Protein AF-A0AAX2ID10-F1 (afdb_monomer)

pLDDT: mean 86.65, std 12.14, range [36.0, 98.06]

Organism: Capnocytophaga sputigena (NCBI:txid1019)

InterPro domains:
  IPR000415 Nitroreductase-like [G3DSA:3.40.109.10] (3-122)

Foldseek 3Di:
DFDPFDWDDPDPFKIKTKGFPPDPVLVVVLVVVLVVLQVQLVDPVSVVVLLVQEQQAPVSCVVPVGGHYLVVVVFPRDPNVVRVVVVNVCSHSVNVSVVVVVVSVPDGMDMDMDGPDDDDDD

Structure (mmCIF, N/CA/C/O backbone):
data_AF-A0AAX2ID10-F1
#
_entry.id   AF-A0AAX2ID10-F1
#
loop_
_atom_site.group_PDB
_atom_site.id
_atom_site.type_symbol
_atom_site.label_atom_id
_atom_site.label_alt_id
_atom_site.label_comp_id
_atom_site.label_asym_id
_atom_site.label_entity_id
_atom_site.label_seq_id
_atom_site.pdbx_PDB_ins_code
_atom_site.Cartn_x
_atom_site.Cartn_y
_atom_site.Cartn_z
_atom_site.occupancy
_atom_site.B_iso_or_equiv
_atom_site.auth_seq_id
_atom_site.auth_comp_id
_atom_site.auth_asym_id
_atom_site.auth_atom_id
_atom_site.pdbx_PDB_model_num
ATOM 1 N N . MET A 1 1 ? -11.962 16.177 22.126 1.00 36.00 1 MET A N 1
ATOM 2 C CA . MET A 1 1 ? -13.038 15.169 22.235 1.00 36.00 1 MET A CA 1
ATOM 3 C C . MET A 1 1 ? -12.657 14.002 21.342 1.00 36.00 1 MET A C 1
ATOM 5 O O . MET A 1 1 ? -12.476 14.224 20.152 1.00 36.00 1 MET A O 1
ATOM 9 N N . ALA A 1 2 ? -12.429 12.812 21.900 1.00 39.62 2 ALA A N 1
ATOM 10 C CA . ALA A 1 2 ? -12.163 11.623 21.094 1.00 39.62 2 ALA A CA 1
ATOM 11 C C . ALA A 1 2 ? -13.463 11.238 20.380 1.00 39.62 2 ALA A C 1
ATOM 13 O O . ALA A 1 2 ? -14.462 10.961 21.042 1.00 39.62 2 ALA A O 1
ATOM 14 N N . LYS A 1 3 ? -13.475 11.294 19.046 1.00 45.62 3 LYS A N 1
ATOM 15 C CA . LYS A 1 3 ? -14.584 10.756 18.261 1.00 45.62 3 LYS A CA 1
ATOM 16 C C . LYS A 1 3 ? -14.612 9.246 18.495 1.00 45.62 3 LYS A C 1
ATOM 18 O O . LYS A 1 3 ? -13.639 8.549 18.214 1.00 45.62 3 LYS A O 1
ATOM 23 N N . THR A 1 4 ? -15.703 8.797 19.100 1.00 48.56 4 THR A N 1
ATOM 24 C CA . THR A 1 4 ? -16.066 7.400 19.326 1.00 48.56 4 THR A CA 1
ATOM 25 C C . THR A 1 4 ? -15.941 6.602 18.030 1.00 48.56 4 THR A C 1
ATOM 27 O O . THR A 1 4 ? -16.237 7.121 16.957 1.00 48.56 4 THR A O 1
ATOM 30 N N . ILE A 1 5 ? -15.510 5.344 18.138 1.00 56.44 5 ILE A N 1
ATOM 31 C CA . ILE A 1 5 ? -15.502 4.379 17.034 1.00 56.44 5 ILE A CA 1
ATOM 32 C C . ILE A 1 5 ? -16.945 4.231 16.538 1.00 56.44 5 ILE A C 1
ATOM 34 O O . ILE A 1 5 ? -17.758 3.566 17.180 1.00 56.44 5 ILE A O 1
ATOM 38 N N . SER A 1 6 ? -17.279 4.867 15.419 1.00 64.88 6 SER A N 1
ATOM 39 C CA . SER A 1 6 ? -18.551 4.632 14.744 1.00 64.88 6 SER A CA 1
ATOM 40 C C . SER A 1 6 ? -18.447 3.305 14.006 1.00 64.88 6 SER A C 1
ATOM 42 O O . SER A 1 6 ? -17.541 3.113 13.194 1.00 64.88 6 SER A O 1
ATOM 44 N N . THR A 1 7 ? -19.339 2.374 14.341 1.00 66.44 7 THR A N 1
ATOM 45 C CA . THR A 1 7 ? -19.489 1.112 13.614 1.00 66.44 7 THR A CA 1
ATOM 46 C C . THR A 1 7 ? -20.769 1.195 12.807 1.00 66.44 7 THR A C 1
ATOM 48 O O . THR A 1 7 ? -21.854 1.257 13.383 1.00 66.44 7 THR A O 1
ATOM 51 N N . GLU A 1 8 ? -20.642 1.186 11.488 1.00 73.75 8 GLU A N 1
ATOM 52 C CA . GLU A 1 8 ? -21.786 1.169 10.582 1.00 73.75 8 GLU A CA 1
ATOM 53 C C . GLU A 1 8 ? -21.832 -0.166 9.843 1.00 73.75 8 GLU A C 1
ATOM 55 O O . GLU A 1 8 ? -20.819 -0.688 9.367 1.00 73.75 8 GLU A O 1
ATOM 60 N N . LYS A 1 9 ? -23.025 -0.757 9.785 1.00 68.12 9 LYS A N 1
ATOM 61 C CA . LYS A 1 9 ? -23.273 -1.973 9.016 1.00 68.12 9 LYS A CA 1
ATOM 62 C C . LYS A 1 9 ? -23.565 -1.562 7.574 1.00 68.12 9 LYS A C 1
ATOM 64 O O . LYS A 1 9 ? -24.573 -0.904 7.341 1.00 68.12 9 LYS A O 1
ATOM 69 N N . ILE A 1 10 ? -22.696 -1.940 6.634 1.00 68.50 10 ILE A N 1
ATOM 70 C CA . ILE A 1 10 ? -22.906 -1.658 5.201 1.00 68.50 10 ILE A CA 1
ATOM 71 C C . ILE A 1 10 ? -23.783 -2.756 4.582 1.00 68.50 10 ILE A C 1
ATOM 73 O O . ILE A 1 10 ? -24.742 -2.464 3.879 1.00 68.50 10 ILE A O 1
ATOM 77 N N . GLU A 1 11 ? -23.494 -4.023 4.900 1.00 73.12 11 GLU A N 1
ATOM 78 C CA . GLU A 1 11 ? -24.231 -5.208 4.435 1.00 73.12 11 GLU A CA 1
ATOM 79 C C . GLU A 1 11 ? -24.332 -6.258 5.556 1.00 73.12 11 GLU A C 1
ATOM 81 O O . GLU A 1 11 ? -23.768 -6.079 6.637 1.00 73.12 11 GLU A O 1
ATOM 86 N N . ALA A 1 12 ? -25.044 -7.372 5.325 1.00 76.19 12 ALA A N 1
ATOM 87 C CA . ALA A 1 12 ? -25.269 -8.423 6.327 1.00 76.19 12 ALA A CA 1
ATOM 88 C C . ALA A 1 12 ? -23.980 -8.868 7.052 1.00 76.19 12 ALA A C 1
ATOM 90 O O . ALA A 1 12 ? -24.004 -8.971 8.282 1.00 76.19 12 ALA A O 1
ATOM 91 N N . ASN A 1 13 ? -22.879 -9.007 6.302 1.00 85.12 13 ASN A N 1
ATOM 92 C CA . ASN A 1 13 ? -21.600 -9.568 6.754 1.00 85.12 13 ASN A CA 1
ATOM 93 C C . ASN A 1 13 ? -20.427 -8.574 6.683 1.00 85.12 13 ASN A C 1
ATOM 95 O O . ASN A 1 13 ? -19.285 -8.980 6.875 1.00 85.12 13 ASN A O 1
ATOM 99 N N . THR A 1 14 ? -20.683 -7.289 6.410 1.00 89.94 14 THR A N 1
ATOM 100 C CA . THR A 1 14 ? -19.633 -6.272 6.241 1.00 89.94 14 THR A CA 1
ATOM 101 C C . THR A 1 14 ? -19.819 -5.131 7.231 1.00 89.94 14 THR A C 1
ATOM 103 O O . THR A 1 14 ? -20.891 -4.521 7.304 1.00 89.94 14 THR A O 1
ATOM 106 N N . LYS A 1 15 ? -18.761 -4.821 7.983 1.00 91.00 15 LYS A N 1
ATOM 107 C CA . LYS A 1 15 ? -18.733 -3.725 8.959 1.00 91.00 15 LYS A CA 1
ATOM 108 C C . LYS A 1 15 ? -17.704 -2.682 8.561 1.00 91.00 15 LYS A C 1
ATOM 110 O O . LYS A 1 15 ? -16.613 -3.028 8.108 1.00 91.00 15 LYS A O 1
ATOM 115 N N . LEU A 1 16 ? -18.052 -1.423 8.790 1.00 93.06 16 LEU A N 1
ATOM 116 C CA . LEU A 1 16 ? -17.176 -0.276 8.629 1.00 93.06 16 LEU A CA 1
ATOM 117 C C . LEU A 1 16 ? -16.867 0.327 9.995 1.00 93.06 16 LEU A C 1
ATOM 119 O O . LEU A 1 16 ? -17.775 0.578 10.786 1.00 93.06 16 LEU A O 1
ATOM 123 N N . TYR A 1 17 ? -15.586 0.579 10.240 1.00 92.25 17 TYR A N 1
ATOM 124 C CA . TYR A 1 17 ? -15.080 1.244 11.432 1.00 92.25 17 TYR A CA 1
ATOM 125 C C . TYR A 1 17 ? -14.322 2.502 11.038 1.00 92.25 17 TYR A C 1
ATOM 127 O O . TYR A 1 17 ? -13.490 2.468 10.134 1.00 92.25 17 TYR A O 1
ATOM 135 N N . THR A 1 18 ? -14.564 3.600 11.746 1.00 93.62 18 THR A N 1
ATOM 136 C CA . THR A 1 18 ? -13.825 4.852 11.549 1.00 93.62 18 THR A CA 1
ATOM 137 C C . THR A 1 18 ? -12.968 5.177 12.764 1.00 93.62 18 THR A C 1
ATOM 139 O O . THR A 1 18 ? -13.467 5.184 13.892 1.00 93.62 18 THR A O 1
ATOM 142 N N . PHE A 1 19 ? -11.703 5.518 12.536 1.00 93.62 19 PHE A N 1
ATOM 143 C CA . PHE A 1 19 ? -10.751 5.900 13.574 1.00 93.62 19 PHE A CA 1
ATOM 144 C C . PHE A 1 19 ? -10.219 7.295 13.294 1.00 93.62 19 PHE A C 1
ATOM 146 O O . PHE A 1 19 ? -9.476 7.497 12.335 1.00 93.62 19 PHE A O 1
ATOM 153 N N . SER A 1 20 ? -10.561 8.258 14.144 1.00 94.00 20 SER A N 1
ATOM 154 C CA . SER A 1 20 ? -10.024 9.609 14.012 1.00 94.00 20 SER A CA 1
ATOM 155 C C . SER A 1 20 ? -8.551 9.669 14.402 1.00 94.00 20 SER A C 1
ATOM 157 O O . SER A 1 20 ? -8.085 8.960 15.308 1.00 94.00 20 SER A O 1
ATOM 159 N N . LYS A 1 21 ? -7.820 10.561 13.732 1.00 94.56 21 LYS A N 1
ATOM 160 C CA . LYS A 1 21 ? -6.420 10.863 14.022 1.00 94.56 21 LYS A CA 1
ATOM 161 C C . LYS A 1 21 ? -6.231 11.214 15.500 1.00 94.56 21 LYS A C 1
ATOM 163 O O . LYS A 1 21 ? -6.988 11.995 16.074 1.00 94.56 21 LYS A O 1
ATOM 168 N N . GLY A 1 22 ? -5.194 10.637 16.104 1.00 93.00 22 GLY A N 1
ATOM 169 C CA . GLY A 1 22 ? -4.872 10.797 17.526 1.00 93.00 22 GLY A CA 1
ATOM 170 C C . GLY A 1 22 ? -5.520 9.760 18.448 1.00 93.00 22 GLY A C 1
ATOM 171 O O . GLY A 1 22 ? -5.185 9.720 19.628 1.00 93.00 22 GLY A O 1
ATOM 172 N N . SER A 1 23 ? -6.408 8.899 17.940 1.00 94.38 23 SER A N 1
ATOM 173 C CA . SER A 1 23 ? -6.858 7.724 18.694 1.00 94.38 23 SER A CA 1
ATOM 174 C C . SER A 1 23 ? -5.761 6.646 18.760 1.00 94.38 23 SER A C 1
ATOM 176 O O . SER A 1 23 ? -4.982 6.516 17.811 1.00 94.38 23 SER A O 1
ATOM 178 N N . PRO A 1 24 ? -5.711 5.818 19.823 1.00 93.81 24 PRO A N 1
ATOM 179 C CA . PRO A 1 24 ? -4.771 4.696 19.893 1.00 93.81 24 PRO A CA 1
ATOM 180 C C . PRO A 1 24 ? -4.890 3.723 18.710 1.00 93.81 24 PRO A C 1
ATOM 182 O O . PRO A 1 24 ? -3.881 3.229 18.218 1.00 93.81 24 PRO A O 1
ATOM 185 N N . LEU A 1 25 ? -6.110 3.492 18.206 1.00 93.38 25 LEU A N 1
ATOM 186 C CA . LEU A 1 25 ? -6.341 2.593 17.070 1.00 93.38 25 LEU A CA 1
ATOM 187 C C . LEU A 1 25 ? -5.858 3.171 15.738 1.00 93.38 25 LEU A C 1
ATOM 189 O O . LEU A 1 25 ? -5.364 2.415 14.909 1.00 93.38 25 LEU A O 1
ATOM 193 N N . PHE A 1 26 ? -5.917 4.492 15.540 1.00 96.25 26 PHE A N 1
ATOM 194 C CA . PHE A 1 26 ? -5.300 5.126 14.370 1.00 96.25 26 PHE A CA 1
ATOM 195 C C . PHE A 1 26 ? -3.786 4.864 14.337 1.00 96.25 26 PHE A C 1
ATOM 197 O O . PHE A 1 26 ? -3.236 4.508 13.295 1.00 96.25 26 PHE A O 1
ATOM 204 N N . SER A 1 27 ? -3.109 4.993 15.484 1.00 95.94 27 SER A N 1
ATOM 205 C CA . SER A 1 27 ? -1.675 4.698 15.597 1.00 95.94 27 SER A CA 1
ATOM 206 C C . SER A 1 27 ? -1.380 3.213 15.376 1.00 95.94 27 SER A C 1
ATOM 208 O O . SER A 1 27 ? -0.508 2.887 14.577 1.00 95.94 27 SER A O 1
ATOM 210 N N . ALA A 1 28 ? -2.155 2.317 15.996 1.00 96.31 28 ALA A N 1
ATOM 211 C CA . ALA A 1 28 ? -1.988 0.873 15.829 1.00 96.31 28 ALA A CA 1
ATOM 212 C C . ALA A 1 28 ? -2.168 0.429 14.365 1.00 96.31 28 ALA A C 1
ATOM 214 O O . ALA A 1 28 ? -1.371 -0.348 13.845 1.00 96.31 28 ALA A O 1
ATOM 215 N N . LEU A 1 29 ? -3.173 0.967 13.664 1.00 96.62 29 LEU A N 1
ATOM 216 C CA . LEU A 1 29 ? -3.365 0.702 12.236 1.00 96.62 29 LEU A CA 1
ATOM 217 C C . LEU A 1 29 ? -2.238 1.289 11.387 1.00 96.62 29 LEU A C 1
ATOM 219 O O . LEU A 1 29 ? -1.802 0.652 10.433 1.00 96.62 29 LEU A O 1
ATOM 223 N N . THR A 1 30 ? -1.729 2.471 11.741 1.00 97.62 30 THR A N 1
ATOM 224 C CA . THR A 1 30 ? -0.559 3.049 11.066 1.00 97.62 30 THR A CA 1
ATOM 225 C C . THR A 1 30 ? 0.639 2.106 11.171 1.00 97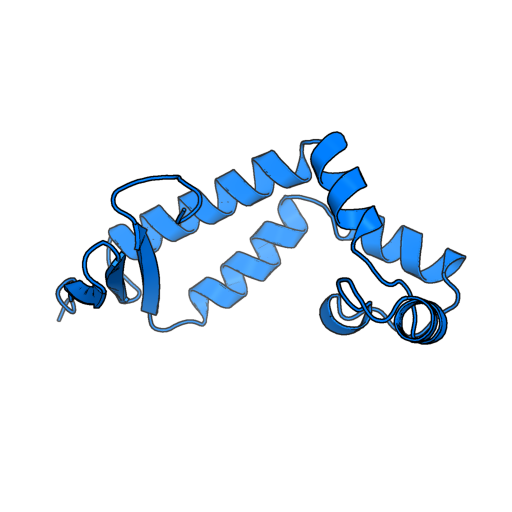.62 30 THR A C 1
ATOM 227 O O . THR A 1 30 ? 1.266 1.805 10.158 1.00 97.62 30 THR A O 1
ATOM 230 N N . GLU A 1 31 ? 0.936 1.594 12.367 1.00 97.75 31 GLU A N 1
ATOM 231 C CA . GLU A 1 31 ? 2.021 0.633 12.594 1.00 97.75 31 GLU A CA 1
ATOM 232 C C . GLU A 1 31 ? 1.812 -0.669 11.816 1.00 97.75 31 GLU A C 1
ATOM 234 O O . GLU A 1 31 ? 2.744 -1.139 11.162 1.00 97.75 31 GLU A O 1
ATOM 239 N N . ALA A 1 32 ? 0.589 -1.206 11.808 1.00 97.50 32 ALA A N 1
ATOM 240 C CA . ALA A 1 32 ? 0.246 -2.394 11.031 1.00 97.50 32 ALA A CA 1
ATOM 241 C C . ALA A 1 32 ? 0.496 -2.190 9.525 1.00 97.50 32 ALA A C 1
ATOM 243 O O . ALA A 1 32 ? 1.094 -3.053 8.881 1.00 97.50 32 ALA A O 1
ATOM 244 N N . VAL A 1 33 ? 0.132 -1.027 8.966 1.00 97.25 33 VAL A N 1
ATOM 245 C CA . VAL A 1 33 ? 0.436 -0.685 7.563 1.00 97.25 33 VAL A CA 1
ATOM 246 C C . VAL A 1 33 ? 1.950 -0.624 7.330 1.00 97.25 33 VAL A C 1
ATOM 248 O O . VAL A 1 33 ? 2.437 -1.169 6.340 1.00 97.25 33 VAL A O 1
ATOM 251 N N . MET A 1 34 ? 2.722 -0.022 8.245 1.00 97.88 34 MET A N 1
ATOM 252 C CA . MET A 1 34 ? 4.186 0.046 8.110 1.00 97.88 34 MET A CA 1
ATOM 253 C C . MET A 1 34 ? 4.848 -1.338 8.151 1.00 97.88 34 MET A C 1
ATOM 255 O O . MET A 1 34 ? 5.809 -1.580 7.414 1.00 97.88 34 MET A O 1
ATOM 259 N N . GLN A 1 35 ? 4.346 -2.240 8.997 1.00 98.06 35 GLN A N 1
ATOM 260 C CA . GLN A 1 35 ? 4.820 -3.621 9.093 1.00 98.06 35 GLN A CA 1
ATOM 261 C C . GLN A 1 35 ? 4.453 -4.427 7.841 1.00 98.06 35 GLN A C 1
ATOM 263 O O . GLN A 1 35 ? 5.316 -5.106 7.285 1.00 98.06 35 GLN A O 1
ATOM 268 N N . GLY A 1 36 ? 3.217 -4.298 7.349 1.00 97.19 36 GLY A N 1
ATOM 269 C CA . GLY A 1 36 ? 2.766 -4.946 6.115 1.00 97.19 36 GLY A CA 1
ATOM 270 C C . GLY A 1 36 ? 3.599 -4.527 4.903 1.00 97.19 36 GLY A C 1
ATOM 271 O O . GLY A 1 36 ? 4.111 -5.377 4.176 1.00 97.19 36 GLY A O 1
ATOM 272 N N . ASN A 1 37 ? 3.844 -3.224 4.750 1.00 96.69 37 ASN A N 1
ATOM 273 C CA . ASN A 1 37 ? 4.734 -2.687 3.722 1.00 96.69 37 ASN A CA 1
ATOM 274 C C . ASN A 1 37 ? 6.161 -3.256 3.824 1.00 96.69 37 ASN A C 1
ATOM 276 O O . ASN A 1 37 ? 6.782 -3.553 2.803 1.00 96.69 37 ASN A O 1
ATOM 280 N N . ALA A 1 38 ? 6.701 -3.405 5.039 1.00 96.38 38 ALA A N 1
ATOM 281 C CA . ALA A 1 38 ? 8.030 -3.979 5.242 1.00 96.38 38 ALA A CA 1
ATOM 282 C C . ALA A 1 38 ? 8.084 -5.462 4.849 1.00 96.38 38 ALA A C 1
ATOM 284 O O . ALA A 1 38 ? 9.009 -5.859 4.141 1.00 96.38 38 ALA A O 1
ATOM 285 N N . ALA A 1 39 ? 7.076 -6.248 5.238 1.00 97.00 39 ALA A N 1
ATOM 286 C CA . ALA A 1 39 ? 6.959 -7.656 4.867 1.00 97.00 39 ALA A CA 1
ATOM 287 C C . ALA A 1 39 ? 6.837 -7.830 3.342 1.00 97.00 39 ALA A C 1
ATOM 289 O O . ALA A 1 39 ? 7.605 -8.573 2.737 1.00 97.00 39 ALA A O 1
ATOM 290 N N . GLN A 1 40 ? 5.941 -7.075 2.703 1.00 95.94 40 GLN A N 1
ATOM 291 C CA . GLN A 1 40 ? 5.715 -7.124 1.256 1.00 95.94 40 GLN A CA 1
ATOM 292 C C . GLN A 1 40 ? 6.944 -6.691 0.446 1.00 95.94 40 GLN A C 1
ATOM 294 O O . GLN A 1 40 ? 7.355 -7.373 -0.489 1.00 95.94 40 GLN A O 1
ATOM 299 N N . MET A 1 41 ? 7.572 -5.564 0.799 1.00 94.50 41 MET A N 1
ATOM 300 C CA . MET A 1 41 ? 8.759 -5.070 0.086 1.00 94.50 41 MET A CA 1
ATOM 301 C C . MET A 1 41 ? 10.026 -5.882 0.389 1.00 94.50 41 MET A C 1
ATOM 303 O O . MET A 1 41 ? 11.023 -5.735 -0.326 1.00 94.50 41 MET A O 1
ATOM 307 N N . GLY A 1 42 ? 10.008 -6.693 1.447 1.00 93.06 42 GLY A N 1
ATOM 308 C CA . GLY A 1 42 ? 11.046 -7.667 1.763 1.00 93.06 42 GLY A CA 1
ATOM 309 C C . GLY A 1 42 ? 10.937 -8.952 0.943 1.00 93.06 42 GLY A C 1
ATOM 310 O O . GLY A 1 42 ? 11.944 -9.642 0.811 1.00 93.06 42 GLY A O 1
ATOM 311 N N . GLU A 1 43 ? 9.770 -9.241 0.354 1.00 96.75 43 GLU A N 1
ATOM 312 C CA . GLU A 1 43 ? 9.505 -10.523 -0.296 1.00 96.75 43 GLU A CA 1
ATOM 313 C C . GLU A 1 43 ? 9.674 -10.476 -1.829 1.00 96.75 43 GLU A C 1
ATOM 315 O O . GLU A 1 43 ? 8.918 -9.781 -2.522 1.00 96.75 43 GLU A O 1
ATOM 320 N N . PRO A 1 44 ? 10.646 -11.212 -2.412 1.00 94.12 44 PRO A N 1
ATOM 321 C CA . PRO A 1 44 ? 10.871 -11.211 -3.853 1.00 94.12 44 PRO A CA 1
ATOM 322 C C . PRO A 1 44 ? 9.673 -11.686 -4.679 1.00 94.12 44 PRO A C 1
ATOM 324 O O . PRO A 1 44 ? 9.423 -11.097 -5.733 1.00 94.12 44 PRO A O 1
ATOM 327 N N . ALA A 1 45 ? 8.925 -12.702 -4.231 1.00 96.25 45 ALA A N 1
ATOM 328 C CA . ALA A 1 45 ? 7.758 -13.194 -4.963 1.00 96.25 45 ALA A CA 1
ATOM 329 C C . ALA A 1 45 ? 6.689 -12.101 -5.098 1.00 96.25 45 ALA A C 1
ATOM 331 O O . ALA A 1 45 ? 6.239 -11.814 -6.208 1.00 96.25 45 ALA A O 1
ATOM 332 N N . PHE A 1 46 ? 6.388 -11.405 -3.998 1.00 94.75 46 PHE A N 1
ATOM 333 C CA . PHE A 1 46 ? 5.460 -10.276 -3.992 1.00 94.75 46 PHE A CA 1
ATOM 334 C C . PHE A 1 46 ? 5.925 -9.152 -4.926 1.00 94.75 46 PHE A C 1
ATOM 336 O O . PHE A 1 46 ? 5.152 -8.622 -5.723 1.00 94.75 46 PHE A O 1
ATOM 343 N N . LYS A 1 47 ? 7.212 -8.788 -4.879 1.00 92.88 47 LYS A N 1
ATOM 344 C CA . LYS A 1 47 ? 7.755 -7.741 -5.758 1.00 92.88 47 LYS A CA 1
ATOM 345 C C . LYS A 1 47 ? 7.672 -8.117 -7.231 1.00 92.88 47 LYS A C 1
ATOM 347 O O . LYS A 1 47 ? 7.410 -7.245 -8.057 1.00 92.88 47 LYS A O 1
ATOM 352 N N . ASN A 1 48 ? 7.916 -9.382 -7.561 1.00 93.19 48 ASN A N 1
ATOM 353 C CA . ASN A 1 48 ? 7.809 -9.876 -8.928 1.00 93.19 48 ASN A CA 1
ATOM 354 C C . ASN A 1 48 ? 6.360 -9.818 -9.420 1.00 93.19 48 ASN A C 1
ATOM 356 O O . ASN A 1 48 ? 6.122 -9.338 -10.529 1.00 93.19 48 ASN A O 1
ATOM 360 N N . GLU A 1 49 ? 5.401 -10.217 -8.583 1.00 94.00 49 GLU A N 1
ATOM 361 C CA . GLU A 1 49 ? 3.977 -10.085 -8.885 1.00 94.00 49 GLU A CA 1
ATOM 362 C C . GLU A 1 49 ? 3.590 -8.614 -9.095 1.00 94.00 49 GLU A C 1
ATOM 364 O O . GLU A 1 49 ? 3.045 -8.257 -10.140 1.00 94.00 49 GLU A O 1
ATOM 369 N N . LEU A 1 50 ? 3.961 -7.724 -8.172 1.00 92.12 50 LEU A N 1
ATOM 370 C CA . LEU A 1 50 ? 3.680 -6.292 -8.281 1.00 92.12 50 LEU A CA 1
ATOM 371 C C . LEU A 1 50 ? 4.281 -5.675 -9.555 1.00 92.12 50 LEU A C 1
ATOM 373 O O . LEU A 1 50 ? 3.623 -4.894 -10.238 1.00 92.12 50 LEU A O 1
ATOM 377 N N . LEU A 1 51 ? 5.514 -6.039 -9.920 1.00 90.31 51 LEU A N 1
ATOM 378 C CA . LEU A 1 51 ? 6.137 -5.589 -11.169 1.00 90.31 51 LEU A CA 1
ATOM 379 C C . LEU A 1 51 ? 5.401 -6.105 -12.411 1.00 90.31 51 LEU A C 1
ATOM 381 O O . LEU A 1 51 ? 5.365 -5.396 -13.417 1.00 90.31 51 LEU A O 1
ATOM 385 N N . SER A 1 52 ? 4.806 -7.299 -12.345 1.00 91.12 52 SER A N 1
ATOM 386 C CA . SER A 1 52 ? 3.994 -7.857 -13.433 1.00 91.12 52 SER A CA 1
ATOM 387 C C . SER A 1 52 ? 2.686 -7.082 -13.639 1.00 91.12 52 SER A C 1
ATOM 389 O O . SER A 1 52 ? 2.207 -6.965 -14.768 1.00 91.12 52 SER A O 1
ATOM 391 N N . TRP A 1 53 ? 2.162 -6.456 -12.580 1.00 92.12 53 TRP A N 1
ATOM 392 C CA . TRP A 1 53 ? 0.996 -5.576 -12.639 1.00 92.12 53 TRP A CA 1
ATOM 393 C C . TRP A 1 53 ? 1.313 -4.162 -13.145 1.00 92.12 53 TRP A C 1
ATOM 395 O O . TRP A 1 53 ? 0.406 -3.468 -13.594 1.00 92.12 53 TRP A O 1
ATOM 405 N N . ILE A 1 54 ? 2.572 -3.712 -13.136 1.00 89.81 54 ILE A N 1
ATOM 406 C CA . ILE A 1 54 ? 2.924 -2.333 -13.514 1.00 89.81 54 ILE A CA 1
ATOM 407 C C . ILE A 1 54 ? 3.029 -2.159 -15.038 1.00 89.81 54 ILE A C 1
ATOM 409 O O . ILE A 1 54 ? 3.753 -2.863 -15.746 1.00 89.81 54 ILE A O 1
ATOM 413 N N . ARG A 1 55 ? 2.345 -1.142 -15.565 1.00 91.62 55 ARG A N 1
ATOM 414 C CA . ARG A 1 55 ? 2.413 -0.710 -16.965 1.00 91.62 55 ARG A CA 1
ATOM 415 C C . ARG A 1 55 ? 3.373 0.459 -17.108 1.00 91.62 55 ARG A C 1
ATOM 417 O O . ARG A 1 55 ? 2.988 1.615 -17.020 1.00 91.62 55 ARG A O 1
AT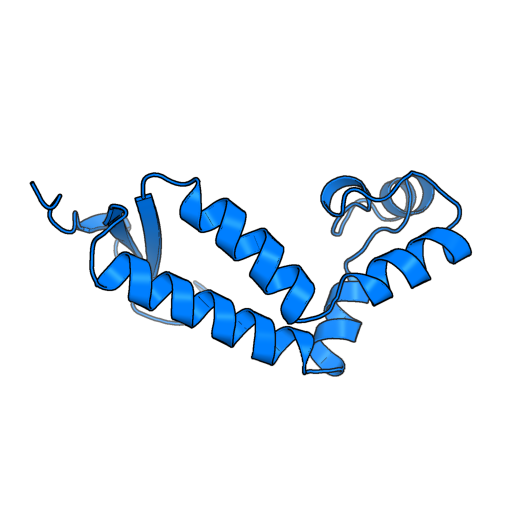OM 424 N N . PHE A 1 56 ? 4.639 0.128 -17.345 1.00 86.69 56 PHE A N 1
ATOM 425 C CA . PHE A 1 56 ? 5.794 1.038 -17.340 1.00 86.69 56 PHE A CA 1
ATOM 426 C C . PHE A 1 56 ? 5.734 2.301 -18.219 1.00 86.69 56 PHE A C 1
ATOM 428 O O . PHE A 1 56 ? 6.511 3.218 -17.977 1.00 86.69 56 PHE A O 1
ATOM 435 N N . ASN A 1 57 ? 4.858 2.380 -19.222 1.00 83.56 57 ASN A N 1
ATOM 436 C CA . ASN A 1 57 ? 4.670 3.581 -20.039 1.00 83.56 57 ASN A CA 1
ATOM 437 C C . ASN A 1 57 ? 3.304 3.575 -20.732 1.00 83.56 57 ASN A C 1
ATOM 439 O O . ASN A 1 57 ? 2.579 2.577 -20.682 1.00 83.56 57 ASN A O 1
ATOM 443 N N . LYS A 1 58 ? 2.975 4.678 -21.415 1.00 84.81 58 LYS A N 1
ATOM 444 C CA . LYS A 1 58 ? 1.698 4.837 -22.123 1.00 84.81 58 LYS A CA 1
ATOM 445 C C . LYS A 1 58 ? 1.447 3.710 -23.132 1.00 84.81 58 LYS A C 1
ATOM 447 O O . LYS A 1 58 ? 0.402 3.075 -23.071 1.00 84.81 58 LYS A O 1
ATOM 452 N N . LYS A 1 59 ? 2.440 3.386 -23.970 1.00 86.75 59 LYS A N 1
ATOM 453 C CA . LYS A 1 59 ? 2.335 2.316 -24.979 1.00 86.75 59 LYS A CA 1
ATOM 454 C C . LYS A 1 59 ? 2.004 0.954 -24.354 1.00 86.75 59 LYS A C 1
ATOM 456 O O . LYS A 1 59 ? 1.185 0.224 -24.893 1.00 86.75 59 LYS A O 1
ATOM 461 N N . HIS A 1 60 ? 2.635 0.612 -23.230 1.00 85.50 60 HIS A N 1
ATOM 462 C CA . HIS A 1 60 ? 2.394 -0.649 -22.523 1.00 85.50 60 HIS A CA 1
ATOM 463 C C . HIS A 1 60 ? 0.996 -0.689 -21.885 1.00 85.50 60 HIS A C 1
ATOM 465 O O . HIS A 1 60 ? 0.331 -1.723 -21.920 1.00 85.50 60 HIS A O 1
ATOM 471 N N . SER A 1 61 ? 0.538 0.439 -21.335 1.00 87.44 61 SER A N 1
ATOM 472 C CA . SER A 1 61 ? -0.818 0.568 -20.790 1.00 87.44 61 SER A CA 1
ATOM 473 C C . SER A 1 61 ? -1.876 0.403 -21.884 1.00 87.44 61 SER A C 1
ATOM 475 O O . SER A 1 61 ? -2.821 -0.357 -21.711 1.00 87.44 61 SER A O 1
ATOM 477 N N . GLU A 1 62 ? -1.691 1.063 -23.029 1.00 88.44 62 GLU A N 1
ATOM 478 C CA . GLU A 1 62 ? -2.610 0.999 -24.174 1.00 88.44 62 GLU A CA 1
ATOM 479 C C . GLU A 1 62 ? -2.598 -0.362 -24.873 1.00 88.44 62 GLU A C 1
ATOM 481 O O . GLU A 1 62 ? -3.585 -0.738 -25.487 1.00 88.44 62 GLU A O 1
ATOM 486 N N . SER A 1 63 ? -1.508 -1.129 -24.802 1.00 90.00 63 SER A N 1
ATOM 487 C CA . SER A 1 63 ? -1.483 -2.462 -25.416 1.00 90.00 63 SER A CA 1
ATOM 488 C C . SER A 1 63 ? -2.206 -3.524 -24.587 1.00 90.00 63 SER A C 1
ATOM 490 O O . SER A 1 63 ? -2.674 -4.509 -25.144 1.00 90.00 63 SER A O 1
ATOM 492 N N . THR A 1 64 ? -2.249 -3.358 -23.263 1.00 87.69 64 THR A N 1
ATOM 493 C CA . THR A 1 64 ? -2.725 -4.391 -22.323 1.00 87.69 64 THR A CA 1
ATOM 494 C C . THR A 1 64 ? -4.101 -4.084 -21.734 1.00 87.69 64 THR A C 1
ATOM 496 O O . THR A 1 64 ? -4.831 -5.013 -21.411 1.00 87.69 64 THR A O 1
ATOM 499 N N . HIS A 1 65 ? -4.490 -2.803 -21.676 1.00 86.88 65 HIS A N 1
ATOM 500 C CA . HIS A 1 65 ? -5.779 -2.337 -21.147 1.00 86.88 65 HIS A CA 1
ATOM 501 C C . HIS A 1 65 ? -6.074 -2.782 -19.702 1.00 86.88 65 HIS A C 1
ATOM 503 O O . HIS A 1 65 ? -7.230 -2.852 -19.293 1.00 86.88 65 HIS A O 1
ATOM 509 N N . ASP A 1 66 ? -5.036 -3.054 -18.914 1.00 90.38 66 ASP A N 1
ATOM 510 C CA . ASP A 1 66 ? -5.135 -3.527 -17.535 1.00 90.38 66 ASP A CA 1
ATOM 511 C C . ASP A 1 66 ? -3.957 -3.018 -16.673 1.00 90.38 66 ASP A C 1
ATOM 513 O O . ASP A 1 66 ? -3.110 -2.238 -17.121 1.00 90.38 66 ASP A O 1
ATOM 517 N N . GLY A 1 67 ? -3.895 -3.475 -15.419 1.00 88.81 67 GLY A N 1
ATOM 518 C CA . GLY A 1 67 ? -2.777 -3.231 -14.506 1.00 88.81 67 GLY A CA 1
ATOM 519 C C . GLY A 1 67 ? -2.676 -1.810 -13.937 1.00 88.81 67 GLY A C 1
ATOM 520 O O . GLY A 1 67 ? -3.549 -0.958 -14.095 1.00 88.81 67 GLY A O 1
ATOM 521 N N . LEU A 1 68 ? -1.579 -1.559 -13.220 1.00 88.25 68 LEU A N 1
ATOM 522 C CA . LEU A 1 68 ? -1.259 -0.285 -12.581 1.00 88.25 68 LEU A CA 1
ATOM 523 C C . LEU A 1 68 ? -0.442 0.593 -13.532 1.00 88.25 68 LEU A C 1
ATOM 525 O O . LEU A 1 68 ? 0.709 0.287 -13.844 1.00 88.25 68 LEU A O 1
ATOM 529 N N . SER A 1 69 ? -1.009 1.712 -13.977 1.00 84.12 69 SER A N 1
ATOM 530 C CA . SER A 1 69 ? -0.316 2.650 -14.870 1.00 84.12 69 SER A CA 1
ATOM 531 C C . SER A 1 69 ? 0.962 3.232 -14.247 1.00 84.12 69 SER A C 1
ATOM 533 O O . SER A 1 69 ? 0.995 3.573 -13.070 1.00 84.12 69 SER A O 1
ATOM 535 N N . TYR A 1 70 ? 2.013 3.457 -15.039 1.00 74.50 70 TYR A N 1
ATOM 536 C CA . TYR A 1 70 ? 3.220 4.174 -14.599 1.00 74.50 70 TYR A CA 1
ATOM 537 C C . TYR A 1 70 ? 2.918 5.530 -13.926 1.00 74.50 70 TYR A C 1
ATOM 539 O O . TYR A 1 70 ? 3.669 5.973 -13.056 1.00 74.50 70 TYR A O 1
ATOM 547 N N . ALA A 1 71 ? 1.802 6.169 -14.297 1.00 75.06 71 ALA A N 1
ATOM 548 C CA . ALA A 1 71 ? 1.373 7.450 -13.751 1.00 75.06 71 ALA A CA 1
ATOM 549 C C . ALA A 1 71 ? 1.046 7.386 -12.249 1.00 75.06 71 ALA A C 1
ATOM 551 O O . ALA A 1 71 ? 1.369 8.331 -11.530 1.00 75.06 71 ALA A O 1
ATOM 552 N N . VAL A 1 72 ? 0.486 6.274 -11.741 1.00 72.94 72 VAL A N 1
ATOM 553 C CA . VAL A 1 72 ? 0.211 6.136 -10.293 1.00 72.94 72 VAL A CA 1
ATOM 554 C C . VAL A 1 72 ? 1.489 6.027 -9.459 1.00 72.94 72 VAL A C 1
ATOM 556 O O . VAL A 1 72 ? 1.467 6.279 -8.257 1.00 72.94 72 VAL A O 1
ATOM 559 N N . LEU A 1 73 ? 2.620 5.728 -10.099 1.00 68.81 73 LEU A N 1
ATOM 560 C CA . LEU A 1 73 ? 3.942 5.702 -9.472 1.00 68.81 73 LEU A CA 1
ATOM 561 C C . LEU A 1 73 ? 4.674 7.050 -9.585 1.00 68.81 73 LEU A C 1
ATOM 563 O O . LEU A 1 73 ? 5.810 7.164 -9.127 1.00 68.81 73 LEU A O 1
ATOM 567 N N . GLY A 1 74 ? 4.062 8.059 -10.218 1.00 68.75 74 GLY A N 1
ATOM 568 C CA . GLY A 1 74 ? 4.701 9.345 -10.506 1.00 68.75 74 GLY A CA 1
ATOM 569 C C . GLY A 1 74 ? 5.871 9.237 -11.489 1.00 68.75 74 GLY A C 1
ATOM 570 O O . GLY A 1 74 ? 6.716 10.131 -11.541 1.00 68.75 74 GLY A O 1
ATOM 571 N N . ALA A 1 75 ? 5.956 8.138 -12.245 1.00 69.75 75 ALA A N 1
ATOM 572 C CA . ALA A 1 75 ? 7.018 7.945 -13.218 1.00 69.75 75 ALA A CA 1
ATOM 573 C C . ALA A 1 75 ? 6.759 8.803 -14.474 1.00 69.75 75 ALA A C 1
ATOM 575 O O . ALA A 1 75 ? 5.612 8.944 -14.905 1.00 69.75 75 ALA A O 1
ATOM 576 N N . PRO A 1 76 ? 7.799 9.377 -15.099 1.00 70.19 76 PRO A N 1
ATOM 577 C CA . PRO A 1 76 ? 7.660 10.032 -16.395 1.00 70.19 76 PRO A CA 1
ATOM 578 C C . PRO A 1 76 ? 7.355 8.998 -17.492 1.00 70.19 76 PRO A C 1
ATOM 580 O O . PRO A 1 76 ? 7.765 7.841 -17.403 1.00 70.19 76 PRO A O 1
ATOM 583 N N . ASN A 1 77 ? 6.663 9.417 -18.555 1.00 81.75 77 ASN A N 1
ATOM 584 C CA . ASN A 1 77 ? 6.389 8.556 -19.709 1.00 81.75 77 ASN A CA 1
ATOM 585 C C . ASN A 1 77 ? 7.666 8.359 -20.544 1.00 81.75 77 ASN A C 1
ATOM 587 O O . ASN A 1 77 ? 7.910 9.099 -21.495 1.00 81.75 77 ASN A O 1
ATOM 591 N N . LEU A 1 78 ? 8.497 7.392 -20.162 1.00 81.44 78 LEU A N 1
ATOM 592 C CA . LEU A 1 78 ? 9.773 7.081 -20.811 1.00 81.44 78 LEU A CA 1
ATOM 593 C C . LEU A 1 78 ? 9.780 5.641 -21.359 1.00 81.44 78 LEU A C 1
ATOM 595 O O . LEU A 1 78 ? 8.919 4.827 -21.011 1.00 81.44 78 LEU A O 1
ATOM 599 N N . PRO A 1 79 ? 10.741 5.280 -22.230 1.00 83.06 79 PRO A N 1
ATOM 600 C CA . PRO A 1 79 ? 10.935 3.891 -22.629 1.00 83.06 79 PRO A CA 1
ATOM 601 C C . PRO A 1 79 ? 11.087 2.965 -21.415 1.00 83.06 79 PRO A C 1
ATOM 603 O O . PRO A 1 79 ? 11.719 3.328 -20.423 1.00 83.06 79 PRO A O 1
ATOM 606 N N . ARG A 1 80 ? 10.545 1.743 -21.516 1.00 82.94 80 ARG A N 1
ATOM 607 C CA . ARG A 1 80 ? 10.462 0.791 -20.393 1.00 82.94 80 ARG A CA 1
ATOM 608 C C . ARG A 1 80 ? 11.805 0.554 -19.700 1.00 82.94 80 ARG A C 1
ATOM 610 O O . ARG A 1 80 ? 11.857 0.500 -18.477 1.00 82.94 80 ARG A O 1
ATOM 617 N N . TRP A 1 81 ? 12.883 0.449 -20.474 1.00 81.69 81 TRP A N 1
ATOM 618 C CA . TRP A 1 81 ? 14.233 0.219 -19.957 1.00 81.69 81 TRP A CA 1
ATOM 619 C C . TRP A 1 81 ? 14.739 1.352 -19.043 1.00 81.69 81 TRP A C 1
ATOM 621 O O . TRP A 1 81 ? 15.602 1.103 -18.209 1.00 81.69 81 TRP A O 1
ATOM 631 N N . VAL A 1 82 ? 14.176 2.564 -19.14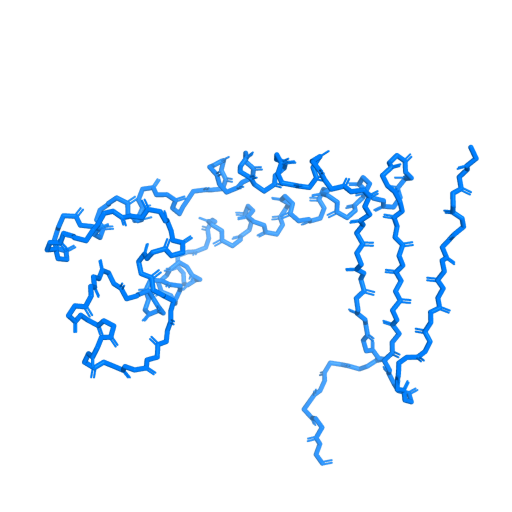9 1.00 82.12 82 VAL A N 1
ATOM 632 C CA . VAL A 1 82 ? 14.461 3.701 -18.255 1.00 82.12 82 VAL A CA 1
ATOM 633 C C . VAL A 1 82 ? 13.551 3.684 -17.028 1.00 82.12 82 VAL A C 1
ATOM 635 O O . VAL A 1 82 ? 14.005 3.888 -15.905 1.00 82.12 82 VAL A O 1
ATOM 638 N N . THR A 1 83 ? 12.254 3.439 -17.224 1.00 80.81 83 THR A N 1
ATOM 639 C CA . THR A 1 83 ? 11.255 3.481 -16.143 1.00 80.81 83 THR A CA 1
ATOM 640 C C . THR A 1 83 ? 11.359 2.290 -15.195 1.00 80.81 83 THR A C 1
ATOM 642 O O . THR A 1 83 ? 11.132 2.432 -13.998 1.00 80.81 83 THR A O 1
ATOM 645 N N . GLU A 1 84 ? 11.698 1.106 -15.703 1.00 84.69 84 GLU A N 1
ATOM 646 C CA . GLU A 1 84 ? 11.707 -0.128 -14.917 1.00 84.69 84 GLU A CA 1
ATOM 647 C C . GLU A 1 84 ? 12.742 -0.110 -13.774 1.00 84.69 84 GLU A C 1
ATOM 649 O O . GLU A 1 84 ? 12.366 -0.438 -12.645 1.00 84.69 84 GLU A O 1
ATO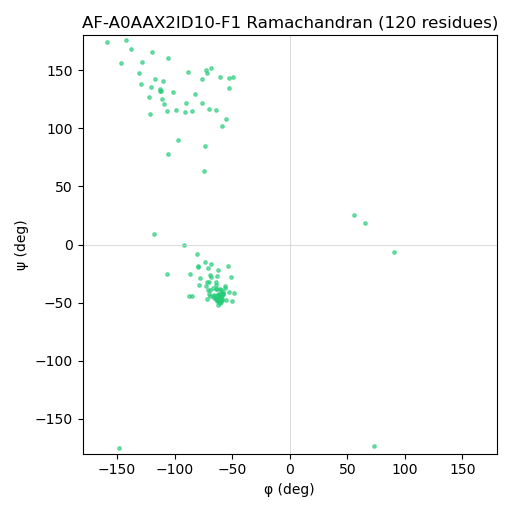M 654 N N . PRO A 1 85 ? 13.997 0.343 -13.974 1.00 84.75 85 PRO A N 1
ATOM 655 C CA . PRO A 1 85 ? 14.940 0.550 -12.873 1.00 84.75 85 PRO A CA 1
ATOM 656 C C . PRO A 1 85 ? 14.457 1.565 -11.825 1.00 84.75 85 PRO A C 1
ATOM 658 O O . PRO A 1 85 ? 14.646 1.339 -10.628 1.00 84.75 85 PRO A O 1
ATOM 661 N N . ILE A 1 86 ? 13.804 2.657 -12.248 1.00 81.81 86 ILE A N 1
ATOM 662 C CA . ILE A 1 86 ? 13.263 3.687 -11.342 1.00 81.81 86 ILE A CA 1
ATOM 663 C C . ILE A 1 86 ? 12.194 3.075 -10.430 1.00 81.81 86 ILE A C 1
ATOM 665 O O . ILE A 1 86 ? 12.263 3.228 -9.209 1.00 81.81 86 ILE A O 1
ATOM 669 N N . VAL A 1 87 ? 11.257 2.324 -11.018 1.00 84.19 87 VAL A N 1
ATOM 670 C CA . VAL A 1 87 ? 10.191 1.611 -10.300 1.00 84.19 87 VAL A CA 1
ATOM 671 C C . VAL A 1 87 ? 10.772 0.554 -9.361 1.00 84.19 87 VAL A C 1
ATOM 673 O O . VAL A 1 87 ? 10.4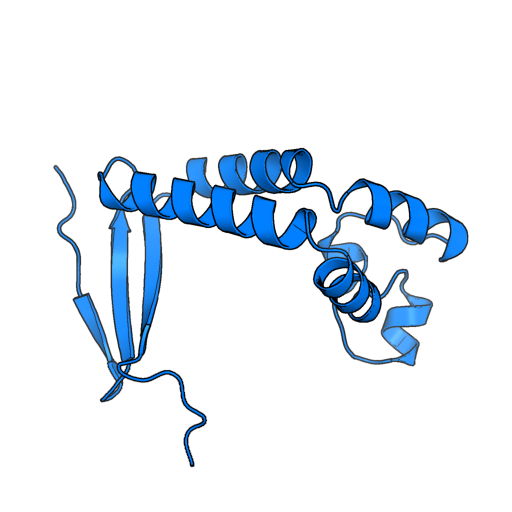56 0.531 -8.177 1.00 84.19 87 VAL A O 1
ATOM 676 N N . LYS A 1 88 ? 11.700 -0.289 -9.826 1.00 85.31 88 LYS A N 1
ATOM 677 C CA . LYS A 1 88 ? 12.379 -1.268 -8.954 1.00 85.31 88 LYS A CA 1
ATOM 678 C C . LYS A 1 88 ? 13.065 -0.592 -7.764 1.00 85.31 88 LYS A C 1
ATOM 680 O O . LYS A 1 88 ? 13.036 -1.109 -6.648 1.00 85.31 88 LYS A O 1
ATOM 685 N N . GLY A 1 89 ? 13.644 0.587 -7.988 1.00 83.31 89 GLY A N 1
ATOM 686 C CA . GLY A 1 89 ? 14.251 1.413 -6.952 1.00 83.31 89 GLY A CA 1
ATOM 687 C C . GLY A 1 89 ? 13.257 2.073 -5.989 1.00 83.31 89 GLY A C 1
ATOM 688 O O . GLY A 1 89 ? 13.683 2.483 -4.903 1.00 83.31 89 GLY A O 1
ATOM 689 N N . SER A 1 90 ? 11.975 2.210 -6.349 1.00 81.50 90 SER A N 1
ATOM 690 C CA . SER A 1 90 ? 10.914 2.712 -5.464 1.00 81.50 90 SER A CA 1
ATOM 691 C C . SER A 1 90 ? 10.283 1.615 -4.605 1.00 81.50 90 SER A C 1
ATOM 69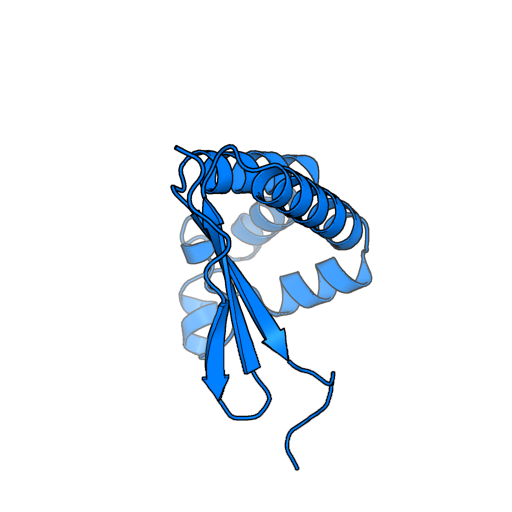3 O O . SER A 1 90 ? 9.835 1.927 -3.506 1.00 81.50 90 SER A O 1
ATOM 695 N N . LEU A 1 91 ? 10.327 0.349 -5.041 1.00 85.56 91 LEU A N 1
ATOM 696 C CA . LEU A 1 91 ? 9.846 -0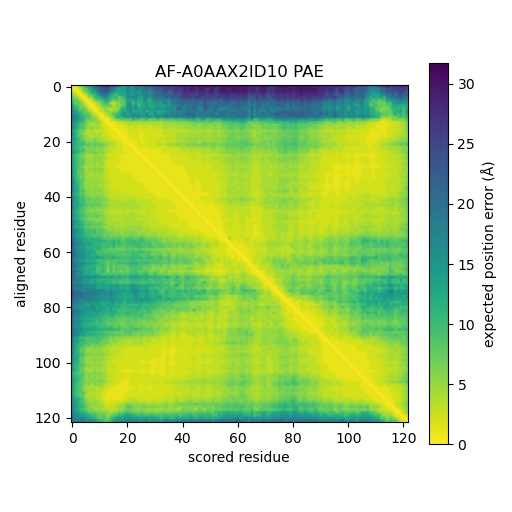.830 -4.301 1.00 85.56 91 LEU A CA 1
ATOM 697 C C . LEU A 1 91 ? 10.788 -1.226 -3.146 1.00 85.56 91 LEU A C 1
ATOM 699 O O . LEU A 1 91 ? 11.418 -2.291 -3.148 1.00 85.56 91 LEU A O 1
ATOM 703 N N . LYS A 1 92 ? 10.930 -0.320 -2.175 1.00 91.00 92 LYS A N 1
ATOM 704 C CA . LYS A 1 92 ? 11.692 -0.497 -0.934 1.00 91.00 92 LYS A CA 1
ATOM 705 C C . LYS A 1 92 ? 10.818 -0.116 0.255 1.00 91.00 92 LYS A C 1
ATOM 707 O O . LYS A 1 92 ? 10.185 0.938 0.219 1.00 91.00 92 LYS A O 1
ATOM 712 N N . ALA A 1 93 ? 10.879 -0.915 1.322 1.00 92.19 93 ALA A 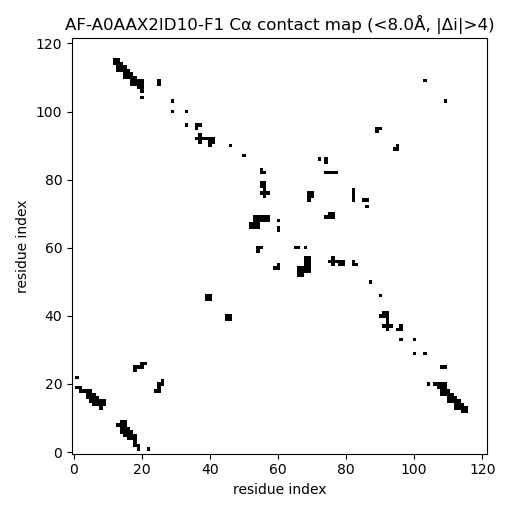N 1
ATOM 713 C CA . ALA A 1 93 ? 10.102 -0.714 2.546 1.00 92.19 93 ALA A CA 1
ATOM 714 C C . ALA A 1 93 ? 10.211 0.722 3.082 1.00 92.19 93 ALA A C 1
ATOM 716 O O . ALA A 1 93 ? 9.203 1.379 3.301 1.00 92.19 93 ALA A O 1
ATOM 717 N N . GLU A 1 94 ? 11.430 1.257 3.196 1.00 92.81 94 GLU A N 1
ATOM 718 C CA . GLU A 1 94 ? 11.669 2.616 3.700 1.00 92.81 94 GLU A CA 1
ATOM 719 C C . GLU A 1 94 ? 10.986 3.705 2.859 1.00 92.81 94 GLU A C 1
ATOM 721 O O . GLU A 1 94 ? 10.407 4.645 3.403 1.00 92.81 94 GLU A O 1
ATOM 726 N N . LYS A 1 95 ? 11.035 3.589 1.524 1.00 91.19 95 LYS A N 1
ATOM 727 C CA . LYS A 1 95 ? 10.416 4.569 0.618 1.00 91.19 95 LYS A CA 1
ATOM 728 C C . LYS A 1 95 ? 8.894 4.494 0.674 1.00 91.19 95 LYS A C 1
ATOM 730 O O . LYS A 1 95 ? 8.244 5.544 0.711 1.00 91.19 95 LYS A O 1
ATOM 735 N N . GLN A 1 96 ? 8.356 3.275 0.695 1.00 91.19 96 GLN A N 1
ATOM 736 C CA . GLN A 1 96 ? 6.924 3.025 0.807 1.00 91.19 96 GLN A CA 1
ATOM 737 C C . GLN A 1 96 ? 6.401 3.563 2.145 1.00 91.19 96 GLN A C 1
ATOM 739 O O . GLN A 1 96 ? 5.543 4.441 2.154 1.00 91.19 96 GLN A O 1
ATOM 744 N N . ASN A 1 97 ? 7.032 3.182 3.260 1.00 96.31 97 ASN A N 1
ATOM 745 C CA . ASN A 1 97 ? 6.671 3.641 4.602 1.00 96.31 97 ASN A CA 1
ATOM 746 C C . ASN A 1 97 ? 6.779 5.153 4.757 1.00 96.31 97 ASN A C 1
ATOM 748 O O . ASN A 1 97 ? 5.863 5.775 5.279 1.00 96.31 97 ASN A O 1
ATOM 752 N N . LYS A 1 98 ? 7.844 5.784 4.250 1.00 95.25 98 LYS A N 1
ATOM 753 C CA . LYS A 1 98 ? 7.972 7.248 4.294 1.00 95.25 98 LYS A CA 1
ATOM 754 C C . LYS A 1 98 ? 6.819 7.947 3.569 1.00 95.25 98 LYS A C 1
ATOM 756 O O . LYS A 1 98 ? 6.304 8.955 4.052 1.00 95.25 98 LYS A O 1
ATOM 761 N N . THR A 1 99 ? 6.442 7.438 2.399 1.00 92.81 99 THR A N 1
ATOM 762 C CA . THR A 1 99 ? 5.384 8.034 1.576 1.00 92.81 99 THR A CA 1
ATOM 763 C C . THR A 1 99 ? 4.010 7.804 2.197 1.00 92.81 99 THR A C 1
ATOM 765 O O . THR A 1 99 ? 3.232 8.751 2.325 1.00 92.81 99 THR A O 1
ATOM 768 N N . ASP A 1 100 ? 3.724 6.577 2.622 1.00 94.81 100 ASP A N 1
ATOM 769 C CA . ASP A 1 100 ? 2.429 6.205 3.187 1.00 94.81 100 ASP A CA 1
ATOM 770 C C . ASP A 1 100 ? 2.219 6.814 4.570 1.00 94.81 100 ASP A C 1
ATOM 772 O O . ASP A 1 100 ? 1.148 7.355 4.826 1.00 94.81 100 ASP A O 1
ATOM 776 N N . LEU A 1 101 ? 3.252 6.869 5.418 1.00 97.19 101 LEU A N 1
ATOM 777 C CA . LEU A 1 101 ? 3.181 7.565 6.702 1.00 97.19 101 LEU A CA 1
ATOM 778 C C . LEU A 1 101 ? 2.817 9.039 6.515 1.00 97.19 101 LEU A C 1
ATOM 780 O O . LEU A 1 101 ? 1.959 9.548 7.231 1.00 97.19 101 LEU A O 1
ATOM 784 N N . LYS A 1 102 ? 3.406 9.722 5.524 1.00 96.69 102 LYS A N 1
ATOM 785 C CA . LYS A 1 102 ? 3.057 11.117 5.221 1.00 96.69 102 LYS A CA 1
ATOM 786 C C . LYS A 1 102 ? 1.583 11.254 4.820 1.00 96.69 102 LYS A C 1
ATOM 788 O O . LYS A 1 102 ? 0.917 12.171 5.296 1.00 96.69 102 LYS A O 1
ATOM 793 N N . LYS A 1 103 ? 1.068 10.349 3.979 1.00 95.31 103 LYS A N 1
ATOM 794 C CA . LYS A 1 103 ? -0.346 10.340 3.556 1.00 95.31 103 LYS A CA 1
ATOM 795 C C . LYS A 1 103 ? -1.285 10.077 4.736 1.00 95.31 103 LYS A C 1
ATOM 797 O O . LYS A 1 103 ? -2.241 10.830 4.935 1.00 95.31 103 LYS A O 1
ATOM 802 N N . ILE A 1 104 ? -0.976 9.072 5.555 1.00 96.81 104 ILE A N 1
ATOM 803 C CA . ILE A 1 104 ? -1.735 8.735 6.765 1.00 96.81 104 ILE A CA 1
ATOM 804 C C . ILE A 1 104 ? -1.741 9.932 7.722 1.00 96.81 104 ILE A C 1
ATOM 806 O O . ILE A 1 104 ? -2.801 10.388 8.133 1.00 96.81 104 ILE A O 1
ATOM 810 N N . GLN A 1 105 ? -0.582 10.532 8.002 1.00 96.00 105 GLN A N 1
ATOM 811 C CA . GLN A 1 105 ? -0.477 11.700 8.881 1.00 96.00 105 GLN A CA 1
ATOM 812 C C . GLN A 1 105 ? -1.214 12.935 8.348 1.00 96.00 105 GLN A C 1
ATOM 814 O O . GLN A 1 105 ? -1.638 13.769 9.150 1.00 96.00 105 GLN A O 1
ATOM 819 N N . SER A 1 106 ? -1.381 13.076 7.031 1.00 96.94 106 SER A N 1
ATOM 820 C CA . SER A 1 106 ? -2.195 14.146 6.436 1.00 96.94 106 SER A CA 1
ATOM 821 C C . SER A 1 106 ? -3.703 13.865 6.434 1.00 96.94 106 SER A C 1
ATOM 823 O O . SER A 1 106 ? -4.475 14.764 6.115 1.00 96.94 106 SER A O 1
ATOM 825 N N . SER A 1 107 ? -4.129 12.654 6.802 1.00 96.31 107 SER A N 1
ATOM 826 C CA . SER A 1 107 ? -5.539 12.246 6.825 1.00 96.31 107 SER A CA 1
ATOM 827 C C . SER A 1 107 ? -6.199 12.574 8.168 1.00 96.31 107 SER A C 1
ATOM 829 O O . SER A 1 107 ? -5.544 12.561 9.213 1.00 96.31 107 SER A O 1
ATOM 831 N N . SER A 1 108 ? -7.500 12.878 8.155 1.00 95.06 108 SER A N 1
ATOM 832 C CA . SER A 1 108 ? -8.270 13.136 9.382 1.00 95.06 108 SER A CA 1
ATOM 833 C C . SER A 1 108 ? -8.675 11.848 10.099 1.00 95.06 108 SER A C 1
ATOM 835 O O . SER A 1 108 ? -8.696 11.809 11.329 1.00 95.06 108 SER A O 1
ATOM 837 N N . ASP A 1 109 ? -8.964 10.795 9.335 1.00 94.75 109 ASP A N 1
ATOM 838 C CA . ASP A 1 109 ? -9.513 9.532 9.813 1.00 94.75 109 ASP A CA 1
ATOM 839 C C . ASP A 1 109 ? -8.972 8.363 8.972 1.00 94.75 109 ASP A C 1
ATOM 841 O O . ASP A 1 109 ? -8.579 8.540 7.817 1.00 94.75 109 ASP A O 1
ATOM 845 N N . MET A 1 110 ? -8.974 7.163 9.551 1.00 95.81 110 MET A N 1
ATOM 846 C CA . MET A 1 110 ? -8.819 5.895 8.838 1.00 95.81 110 MET A CA 1
ATOM 847 C C . MET A 1 110 ? -10.143 5.142 8.860 1.00 95.81 110 MET A C 1
ATOM 849 O O . MET A 1 110 ? -10.829 5.117 9.882 1.00 95.81 110 MET A O 1
ATOM 853 N N . VAL A 1 111 ? -10.480 4.507 7.742 1.00 94.44 111 VAL A N 1
ATOM 854 C CA . VAL A 1 111 ? -11.655 3.642 7.624 1.00 94.44 111 VAL A CA 1
ATOM 855 C C . VAL A 1 111 ? -11.178 2.205 7.462 1.00 94.44 111 VAL A C 1
ATOM 857 O O . VAL A 1 111 ? -10.388 1.920 6.565 1.00 94.44 111 VAL A O 1
ATOM 860 N N . LEU A 1 112 ? -11.652 1.308 8.324 1.00 93.44 112 LEU A N 1
ATOM 861 C CA . LEU A 1 112 ? -11.418 -0.129 8.227 1.00 93.44 112 LEU A CA 1
ATOM 862 C C . LEU A 1 112 ? -12.720 -0.818 7.831 1.00 93.44 112 LEU A C 1
ATOM 864 O O . LEU A 1 112 ? -13.722 -0.723 8.539 1.00 93.44 112 LEU A O 1
ATOM 868 N N . ILE A 1 113 ? -12.685 -1.522 6.706 1.00 92.94 113 ILE A N 1
ATOM 869 C CA . ILE A 1 113 ? -13.785 -2.357 6.231 1.00 92.94 113 ILE A CA 1
ATOM 870 C C . ILE A 1 113 ? -13.424 -3.802 6.563 1.00 92.94 113 ILE A C 1
ATOM 872 O O . ILE A 1 113 ? -12.308 -4.238 6.295 1.00 92.94 113 ILE A O 1
ATOM 876 N N . THR A 1 114 ? -14.356 -4.530 7.167 1.00 92.19 114 THR A N 1
ATOM 877 C CA . THR A 1 114 ? -14.156 -5.923 7.589 1.00 92.19 114 THR A CA 1
ATOM 878 C C . THR A 1 114 ? -15.314 -6.789 7.121 1.00 92.19 114 THR A C 1
ATOM 880 O O . THR A 1 114 ? -16.454 -6.318 7.067 1.00 92.19 114 THR A O 1
ATOM 883 N N . SER A 1 115 ? -15.026 -8.050 6.821 1.00 91.44 115 SER A N 1
ATOM 884 C CA . SER A 1 115 ? -16.005 -9.125 6.674 1.00 91.44 115 SER A CA 1
ATOM 885 C C . SER A 1 115 ? -15.950 -10.053 7.889 1.00 91.44 115 SER A C 1
ATOM 887 O O . SER A 1 115 ? -14.976 -10.049 8.641 1.00 91.44 115 SER A O 1
ATOM 889 N N . THR A 1 116 ? -17.011 -10.828 8.120 1.00 89.50 116 THR A N 1
ATOM 890 C CA . THR A 1 116 ? -16.987 -11.902 9.129 1.00 89.50 116 THR A CA 1
ATOM 891 C C . THR A 1 116 ? -16.104 -13.076 8.720 1.00 89.50 116 THR A C 1
ATOM 893 O O . THR A 1 116 ? -15.494 -13.679 9.592 1.00 89.50 116 THR A O 1
ATOM 896 N N . GLU A 1 117 ? -16.023 -13.357 7.419 1.00 89.94 117 GLU A N 1
ATOM 897 C CA . GLU A 1 117 ? -15.289 -14.485 6.839 1.00 89.94 117 GLU A CA 1
ATOM 898 C C . GLU A 1 117 ? -14.338 -13.998 5.733 1.00 89.94 117 GLU A C 1
ATOM 900 O O . GLU A 1 117 ? -14.557 -12.931 5.145 1.00 89.94 117 GLU A O 1
ATOM 905 N N . ASP A 1 118 ? -13.296 -14.781 5.455 1.00 91.06 118 ASP A N 1
ATOM 906 C CA . ASP A 1 118 ? -12.365 -14.598 4.332 1.00 91.06 118 ASP A CA 1
ATOM 907 C C . ASP A 1 118 ? -12.666 -15.648 3.251 1.00 91.06 118 ASP A C 1
ATOM 909 O O . ASP A 1 118 ? -12.031 -16.702 3.176 1.00 91.06 118 ASP A O 1
ATOM 913 N N . ASP A 1 119 ? -13.724 -15.402 2.475 1.00 88.12 119 ASP A N 1
ATOM 914 C CA . ASP A 1 119 ? -14.218 -16.310 1.443 1.00 88.12 119 ASP A CA 1
ATOM 915 C C . ASP A 1 119 ? -14.612 -15.582 0.148 1.00 88.12 119 ASP A C 1
ATOM 917 O O . ASP A 1 119 ? -14.699 -14.353 0.063 1.00 88.12 119 ASP A O 1
ATOM 921 N N . ILE A 1 120 ? -14.831 -16.374 -0.903 1.00 83.06 120 ILE A N 1
ATOM 922 C CA . ILE A 1 120 ? -15.461 -15.901 -2.132 1.00 83.06 120 ILE A CA 1
ATOM 923 C C . ILE A 1 120 ? -16.964 -16.110 -1.964 1.00 83.06 120 ILE A C 1
ATOM 925 O O . ILE A 1 120 ? -17.410 -17.247 -1.791 1.00 83.06 120 ILE A O 1
ATOM 929 N N . ARG A 1 121 ? -17.743 -15.025 -2.079 1.00 69.00 121 ARG A N 1
ATOM 930 C CA . ARG A 1 121 ? -19.209 -15.099 -2.150 1.00 69.00 121 ARG A CA 1
ATOM 931 C C . ARG A 1 121 ? -19.595 -16.028 -3.302 1.00 69.00 121 ARG A C 1
ATOM 933 O O . ARG A 1 121 ? -19.391 -15.680 -4.466 1.00 69.00 121 ARG A O 1
ATOM 940 N N . THR A 1 122 ? -20.090 -17.207 -2.949 1.00 63.62 122 THR A N 1
ATOM 941 C CA . THR A 1 122 ? -20.627 -18.213 -3.872 1.00 63.62 122 THR A CA 1
ATOM 942 C C . THR A 1 122 ? -22.128 -18.054 -4.030 1.00 63.62 122 THR A C 1
ATOM 944 O O . THR A 1 122 ? -22.780 -17.570 -3.076 1.00 63.62 122 THR A O 1
#

Sequence (122 aa):
MAKTISTEKIEANTKLYTFSKGSPLFSALTEAVMQGNAAQMGEPAFKNELLSWIRFNKKHSESTHDGLSYAVLGAPNLPRW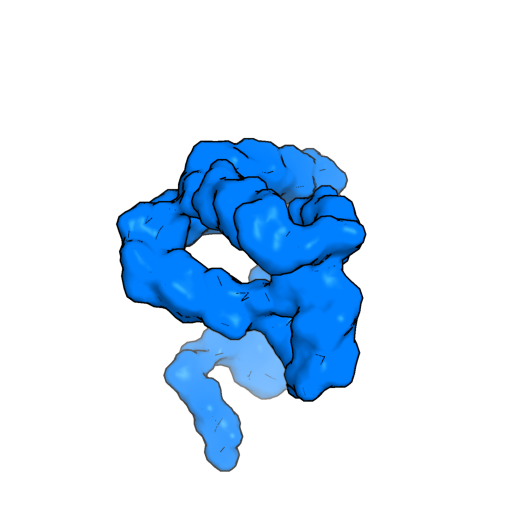VTEPIVKGSLKAEKQNKTDLKKIQSSSDMVLITSTEDDIRT

Nearest PDB structures (foldseek):
  5nyg-assembly5_G-2  TM=4.736E-01  e=2.262E+00  Hyphomicrobium sp. MC1
  4jk1-assembly1_B  TM=4.388E-01  e=2.420E+00  Escherichia coli K-12
  5nyw-assembly2_Z  TM=4.758E-01  e=4.736E+00  Yersinia bercovieri
  5nyw-assembly1_M  TM=4.533E-01  e=5.794E+00  Yersinia bercovieri
  5nyg-assembly2_E  TM=4.738E-01  e=8.669E+00  Hyphomicrobium sp. MC1

Secondary structure (DSSP, 8-state):
-----EEEEEETTEEEEEEETTSHHHHHHHHHHHHHHHHHHH-HHHHHHHHHHEE-SHHHHHHH--SEEGGGGT--S--HHHHHHHHHHH--HHHHHHHHHHHHHH-SEEEEEEESS-S---

Radius of gyration: 17.99 Å; Cα contacts (8 Å, |Δi|>4): 137; chains: 1; bounding box: 40×33×48 Å

Solvent-accessible surface area (backbone atoms only — not comparable to full-atom values): 7090 Å² total; per-residue (Å²): 130,86,72,70,75,51,74,46,76,80,48,102,57,33,42,37,36,43,31,39,64,88,38,72,64,36,53,51,51,50,52,50,52,44,50,49,44,37,54,47,46,69,32,67,69,54,48,52,53,53,56,71,37,47,16,45,22,65,70,54,28,71,73,66,78,56,69,45,51,27,63,84,73,71,48,69,86,41,62,52,87,65,33,48,60,56,51,60,68,50,62,34,32,70,57,47,39,57,53,50,50,52,54,57,71,72,41,69,58,48,77,48,79,44,60,84,69,96,75,79,92,124

Mean predicted aligned error: 6.66 Å